Protein AF-A0A939A6G2-F1 (afdb_monomer_lite)

Radius of gyration: 24.66 Å; chains: 1; bounding box: 44×23×81 Å

Secondary structure (DSSP, 8-state):
----------------S--HHHHHHHHHHHHHHHHHHHHHHHHHHHHHHHHHHHHHHHHHHHHHHHHH--SHHHHHHHHHHHHHHHHHHHHHHHHHHHHHHHHHHHHHHHHHHHHHHHHHHHHHHHTT--

Sequence (130 aa):
MRLLTTLAAVLGLALAAPVYAGDAAEAKKDAKEAKKDAKEAKKDAKEAKKDLKEAKKDLKEAKKDAKEADTKEEKKEAVKDAKEAKKDLKEAKKDLKEAKKDAKEAKKDAKEAKKDAKDAKDAKGEKKDK

Foldseek 3Di:
DDPPPDPDDDDDDDDDDDCLVVQLVVLVVQLVVLVVQLVVLVVQLVVLVVQLVVLVVQLVVLVVQCVVDPDPVSVVVSVVSNVVSVVSNVVSVVSNVVSVVSNVVSVVSSVVSVVSNVVSVVVVVVVVVD

Structure (mmCIF, N/CA/C/O backbone):
data_AF-A0A939A6G2-F1
#
_entry.id   AF-A0A939A6G2-F1
#
loop_
_atom_site.group_PDB
_atom_site.id
_atom_site.type_symbol
_atom_site.label_atom_id
_atom_site.label_alt_id
_atom_site.label_comp_id
_atom_site.label_asym_id
_atom_site.label_entity_id
_atom_site.label_seq_id
_atom_site.pdbx_PDB_ins_code
_atom_site.Cartn_x
_atom_site.Cartn_y
_atom_site.Cartn_z
_atom_site.occupancy
_atom_site.B_iso_or_equiv
_atom_site.auth_seq_id
_atom_site.auth_comp_id
_atom_site.auth_asym_id
_atom_site.auth_atom_id
_atom_site.pdbx_PDB_model_num
ATOM 1 N N . MET A 1 1 ? 6.727 6.286 10.897 1.00 34.44 1 MET A N 1
ATOM 2 C CA . MET A 1 1 ? 7.776 6.351 9.858 1.00 34.44 1 MET A CA 1
ATOM 3 C C . MET A 1 1 ? 7.081 6.303 8.504 1.00 34.44 1 MET A C 1
ATOM 5 O O . MET A 1 1 ? 6.474 5.289 8.207 1.00 34.44 1 MET A O 1
ATOM 9 N N . ARG A 1 2 ? 7.065 7.398 7.736 1.00 32.88 2 ARG A N 1
ATOM 10 C CA . ARG A 1 2 ? 6.524 7.428 6.366 1.00 32.88 2 ARG A CA 1
ATOM 11 C C . ARG A 1 2 ? 7.660 7.821 5.435 1.00 32.88 2 ARG A C 1
ATOM 13 O O . ARG A 1 2 ? 8.002 8.996 5.351 1.00 32.88 2 ARG A O 1
ATOM 20 N N . LEU A 1 3 ? 8.276 6.829 4.803 1.00 30.12 3 LEU A N 1
ATOM 21 C CA . LEU A 1 3 ? 9.219 7.036 3.709 1.00 30.12 3 LEU A CA 1
ATOM 22 C C . LEU A 1 3 ? 8.392 7.248 2.436 1.00 30.12 3 LEU A C 1
ATOM 24 O O . LEU A 1 3 ? 8.162 6.327 1.666 1.00 30.12 3 LEU A O 1
ATOM 28 N N . LEU A 1 4 ? 7.882 8.469 2.266 1.00 34.62 4 LEU A N 1
ATOM 29 C CA . LEU A 1 4 ? 7.365 8.954 0.987 1.00 34.62 4 LEU A CA 1
ATOM 30 C C . LEU A 1 4 ? 8.570 9.195 0.073 1.00 34.62 4 LEU A C 1
ATOM 32 O O . LEU A 1 4 ? 9.094 10.304 -0.011 1.00 34.62 4 LEU A O 1
ATOM 36 N N . THR A 1 5 ? 9.063 8.137 -0.560 1.00 37.88 5 THR A N 1
ATOM 37 C CA . THR A 1 5 ? 10.076 8.246 -1.609 1.00 37.88 5 THR A CA 1
ATOM 38 C C . THR A 1 5 ? 9.394 8.687 -2.894 1.00 37.88 5 THR A C 1
ATOM 40 O O . THR A 1 5 ? 8.839 7.887 -3.640 1.00 37.88 5 THR A O 1
ATOM 43 N N . THR A 1 6 ? 9.422 9.994 -3.135 1.00 41.41 6 THR A N 1
ATOM 44 C CA . THR A 1 6 ? 9.145 10.603 -4.434 1.00 41.41 6 THR A CA 1
ATOM 45 C C . THR A 1 6 ? 10.145 10.066 -5.457 1.00 41.41 6 THR A C 1
ATOM 47 O O . THR A 1 6 ? 11.300 10.497 -5.472 1.00 41.41 6 THR A O 1
ATOM 50 N N . LEU A 1 7 ? 9.724 9.122 -6.301 1.00 40.16 7 LEU A N 1
ATOM 51 C CA . LEU A 1 7 ? 10.504 8.717 -7.465 1.00 40.16 7 LEU A CA 1
ATOM 52 C C . LEU A 1 7 ? 10.272 9.763 -8.564 1.00 40.16 7 LEU A C 1
ATOM 54 O O . LEU A 1 7 ? 9.207 9.835 -9.176 1.00 40.16 7 LEU A O 1
ATOM 58 N N . ALA A 1 8 ? 11.254 10.644 -8.737 1.00 38.75 8 ALA A N 1
ATOM 59 C CA . ALA A 1 8 ? 11.273 11.632 -9.801 1.00 38.75 8 ALA A CA 1
ATOM 60 C C . ALA A 1 8 ? 11.385 10.913 -11.154 1.00 38.75 8 ALA A C 1
ATOM 62 O O . ALA A 1 8 ? 12.414 10.315 -11.464 1.00 38.75 8 ALA A O 1
ATOM 63 N N . ALA A 1 9 ? 10.322 10.982 -11.954 1.00 42.22 9 ALA A N 1
ATOM 64 C CA . ALA A 1 9 ? 10.349 10.604 -13.359 1.00 42.22 9 ALA A CA 1
ATOM 65 C C . ALA A 1 9 ? 11.229 11.611 -14.118 1.00 42.22 9 ALA A C 1
ATOM 67 O O . ALA A 1 9 ? 10.815 12.739 -14.389 1.00 42.22 9 ALA A O 1
ATOM 68 N N . VAL A 1 10 ? 12.470 11.223 -14.412 1.00 39.53 10 VAL A N 1
ATOM 69 C CA . VAL A 1 10 ? 13.377 11.994 -15.268 1.00 39.53 10 VAL A CA 1
ATOM 70 C C . VAL A 1 10 ? 12.971 11.727 -16.714 1.00 39.53 10 VAL A C 1
ATOM 72 O O . VAL A 1 10 ? 13.241 10.658 -17.251 1.00 39.53 10 VAL A O 1
ATOM 75 N N . LEU A 1 11 ? 12.287 12.691 -17.331 1.00 43.47 11 LEU A N 1
ATOM 76 C CA . LEU A 1 11 ? 11.879 12.626 -18.731 1.00 43.47 11 LEU A CA 1
ATOM 77 C C . LEU A 1 11 ? 12.684 13.629 -19.569 1.00 43.47 11 LEU A C 1
ATOM 79 O O . LEU A 1 11 ? 12.533 14.836 -19.407 1.00 43.47 11 LEU A O 1
ATOM 83 N N . GLY A 1 12 ? 13.464 13.088 -20.509 1.00 42.38 12 GLY A N 1
ATOM 84 C CA . GLY A 1 12 ? 13.662 13.645 -21.849 1.00 42.38 12 GLY A CA 1
ATOM 85 C C . GLY A 1 12 ? 14.789 14.660 -22.041 1.00 42.38 12 GLY A C 1
ATOM 86 O O . GLY A 1 12 ? 14.589 15.856 -21.855 1.00 42.38 12 GLY A O 1
ATOM 87 N N . LEU A 1 13 ? 15.921 14.203 -22.585 1.00 34.31 13 LEU A N 1
ATOM 88 C CA . LEU A 1 13 ? 16.825 15.062 -23.352 1.00 34.31 13 LEU A CA 1
ATOM 89 C C . LEU A 1 13 ? 16.955 14.501 -24.773 1.00 34.31 13 LEU A C 1
ATOM 91 O O . LEU A 1 13 ? 17.555 13.453 -24.987 1.00 34.31 13 LEU A O 1
ATOM 95 N N . ALA A 1 14 ? 16.367 15.203 -25.740 1.00 53.47 14 ALA A N 1
ATOM 96 C CA . ALA A 1 14 ? 16.564 14.959 -27.163 1.00 53.47 14 ALA A CA 1
ATOM 97 C C . ALA A 1 14 ? 17.710 15.840 -27.680 1.00 53.47 14 ALA A C 1
ATOM 99 O O . ALA A 1 14 ? 17.694 17.030 -27.379 1.00 53.47 14 ALA A O 1
ATOM 100 N N . LEU A 1 15 ? 18.646 15.282 -28.470 1.00 37.06 15 LEU A N 1
ATOM 101 C CA . LEU A 1 15 ? 19.347 15.939 -29.596 1.00 37.06 15 LEU A CA 1
ATOM 102 C C . LEU A 1 15 ? 20.322 14.973 -30.328 1.00 37.06 15 LEU A C 1
ATOM 104 O O . LEU A 1 15 ? 21.247 14.440 -29.732 1.00 37.06 15 LEU A O 1
ATOM 108 N N . ALA A 1 16 ? 20.065 14.806 -31.636 1.00 44.00 16 ALA A N 1
ATOM 109 C CA . ALA A 1 16 ? 20.926 14.498 -32.801 1.00 44.00 16 ALA A CA 1
ATOM 110 C C . ALA A 1 16 ? 22.099 13.461 -32.750 1.00 44.00 16 ALA A C 1
ATOM 112 O O . ALA A 1 16 ? 23.085 13.655 -32.057 1.00 44.00 16 ALA A O 1
ATOM 113 N N . ALA A 1 17 ? 21.982 12.433 -33.625 1.00 42.59 17 ALA A N 1
ATOM 114 C CA . ALA A 1 17 ? 22.910 11.412 -34.201 1.00 42.59 17 ALA A CA 1
ATOM 115 C C . ALA A 1 17 ? 24.421 11.370 -33.809 1.00 42.59 17 ALA A C 1
ATOM 117 O O . ALA A 1 17 ? 25.030 12.427 -33.706 1.00 42.59 17 ALA A O 1
ATOM 118 N N . PRO A 1 18 ? 25.104 10.189 -33.729 1.00 46.16 18 PRO A N 1
ATOM 119 C CA . PRO A 1 18 ? 24.797 8.868 -34.299 1.00 46.16 18 PRO A CA 1
ATOM 120 C C . PRO A 1 18 ? 24.505 7.827 -33.197 1.00 46.16 18 PRO A C 1
ATOM 122 O O . PRO A 1 18 ? 25.394 7.139 -32.704 1.00 46.16 18 PRO A O 1
ATOM 125 N N . VAL A 1 19 ? 23.240 7.705 -32.793 1.00 46.75 19 VAL A N 1
ATOM 126 C CA . VAL A 1 19 ? 22.867 7.076 -31.506 1.00 46.75 19 VAL A CA 1
ATOM 127 C C . VAL A 1 19 ? 22.402 5.614 -31.642 1.00 46.75 19 VAL A C 1
ATOM 129 O O . VAL A 1 19 ? 22.142 4.942 -30.661 1.00 46.75 19 VAL A O 1
ATOM 132 N N . TYR A 1 20 ? 22.411 5.016 -32.835 1.00 49.88 20 TYR A N 1
ATOM 133 C CA . TYR A 1 20 ? 21.669 3.768 -33.100 1.00 49.88 20 TYR A CA 1
ATOM 134 C C . TYR A 1 20 ? 22.136 2.488 -32.369 1.00 49.88 20 TYR A C 1
ATOM 136 O O . TYR A 1 20 ? 21.354 1.550 -32.213 1.00 49.88 20 TYR A O 1
ATOM 144 N N . ALA A 1 21 ? 23.393 2.403 -31.915 1.00 49.22 21 ALA A N 1
ATOM 145 C CA . ALA A 1 21 ? 23.828 1.312 -31.027 1.00 49.22 21 ALA A CA 1
ATOM 146 C C . ALA A 1 21 ? 23.579 1.634 -29.542 1.00 49.22 21 ALA A C 1
ATOM 148 O O . ALA A 1 21 ? 23.351 0.713 -28.754 1.00 49.22 21 ALA A O 1
ATOM 149 N N . GLY A 1 22 ? 23.599 2.927 -29.197 1.00 56.97 22 GLY A N 1
ATOM 150 C CA . GLY A 1 22 ? 23.201 3.453 -27.895 1.00 56.97 22 GLY A CA 1
ATOM 151 C C . GLY A 1 22 ? 21.716 3.214 -27.647 1.00 56.97 22 GLY A C 1
ATOM 152 O O . GLY A 1 22 ? 21.393 2.557 -26.671 1.00 56.97 22 GLY A O 1
ATOM 153 N N . ASP A 1 23 ? 20.853 3.565 -28.603 1.00 66.88 23 ASP A N 1
ATOM 154 C CA . ASP A 1 23 ? 19.390 3.421 -28.546 1.00 66.88 23 ASP A CA 1
ATOM 155 C C . ASP A 1 23 ? 18.937 1.998 -28.191 1.00 66.88 23 ASP A C 1
ATOM 157 O O . ASP A 1 23 ? 18.125 1.784 -27.296 1.00 66.88 23 ASP A O 1
ATOM 161 N N . ALA A 1 24 ? 19.496 0.973 -28.843 1.00 68.81 24 ALA A N 1
ATOM 162 C CA . ALA A 1 24 ? 19.112 -0.410 -28.557 1.00 68.81 24 ALA A CA 1
ATOM 163 C C . ALA A 1 24 ? 19.643 -0.917 -27.200 1.00 68.81 24 ALA A C 1
ATOM 165 O O . ALA A 1 24 ? 19.070 -1.842 -26.612 1.00 68.81 24 ALA A O 1
ATOM 166 N N . ALA A 1 25 ? 20.767 -0.379 -26.720 1.00 76.19 25 ALA A N 1
ATOM 167 C CA . ALA A 1 25 ? 21.321 -0.704 -25.407 1.00 76.19 25 ALA A CA 1
ATOM 168 C C . ALA A 1 25 ? 20.580 0.043 -24.286 1.00 76.19 25 ALA A C 1
ATOM 170 O O . ALA A 1 25 ? 20.315 -0.542 -23.234 1.00 76.19 25 ALA A O 1
ATOM 171 N N . GLU A 1 26 ? 20.195 1.287 -24.546 1.00 78.19 26 GLU A N 1
ATOM 172 C CA . GLU A 1 26 ? 19.419 2.171 -23.683 1.00 78.19 26 GLU A CA 1
ATOM 173 C C . GLU A 1 26 ? 17.993 1.642 -23.524 1.00 78.19 26 GLU A C 1
ATOM 175 O O . GLU A 1 26 ? 17.611 1.290 -22.414 1.00 78.19 26 GLU A O 1
ATOM 180 N N . ALA A 1 27 ? 17.295 1.315 -24.615 1.00 76.12 27 ALA A N 1
ATOM 181 C CA . ALA A 1 27 ? 15.976 0.678 -24.559 1.00 76.12 27 ALA A CA 1
ATOM 182 C C . ALA A 1 27 ? 15.985 -0.666 -23.795 1.00 76.12 27 ALA A C 1
ATOM 184 O O . ALA A 1 27 ? 15.029 -1.039 -23.108 1.00 76.12 27 ALA A O 1
ATOM 185 N N . LYS A 1 28 ? 17.087 -1.431 -23.861 1.00 78.56 28 LYS A N 1
ATOM 186 C CA . LYS A 1 28 ? 17.257 -2.646 -23.038 1.00 78.56 28 LYS A CA 1
ATOM 187 C C . LYS A 1 28 ? 17.453 -2.328 -21.557 1.00 78.56 28 LYS A C 1
ATOM 189 O O . LYS A 1 28 ? 17.004 -3.116 -20.716 1.00 78.56 28 LYS A O 1
ATOM 194 N N . LYS A 1 29 ? 18.155 -1.241 -21.239 1.00 83.44 29 LYS A N 1
ATOM 195 C CA . LYS A 1 29 ? 18.356 -0.758 -19.873 1.00 83.44 29 LYS A CA 1
ATOM 196 C C . LYS A 1 29 ? 17.031 -0.260 -19.295 1.00 83.44 29 LYS A C 1
ATOM 198 O O . LYS A 1 29 ? 16.645 -0.751 -18.237 1.00 83.44 29 LYS A O 1
ATOM 203 N N . ASP A 1 30 ? 16.277 0.530 -20.046 1.00 78.94 30 ASP A N 1
ATOM 204 C CA . ASP A 1 30 ? 14.960 1.042 -19.654 1.00 78.94 30 ASP A CA 1
ATOM 205 C C . ASP A 1 30 ? 13.969 -0.104 -19.435 1.00 78.94 30 ASP A C 1
ATOM 207 O O . ASP A 1 30 ? 13.304 -0.195 -18.404 1.00 78.94 30 ASP A O 1
ATOM 211 N N . ALA A 1 31 ? 13.960 -1.104 -20.324 1.00 78.19 31 ALA A N 1
ATOM 212 C CA . ALA A 1 31 ? 13.152 -2.307 -20.131 1.00 78.19 31 ALA A CA 1
ATOM 213 C C . ALA A 1 31 ? 13.550 -3.114 -18.875 1.00 78.19 31 ALA A C 1
ATOM 215 O O . ALA A 1 31 ? 12.742 -3.892 -18.351 1.00 78.19 31 ALA A O 1
ATOM 216 N N . LYS A 1 32 ? 14.800 -3.000 -18.408 1.00 83.94 32 LYS A N 1
ATOM 217 C CA . LYS A 1 32 ? 15.274 -3.631 -17.168 1.00 83.94 32 LYS A CA 1
ATOM 218 C C . LYS A 1 32 ? 14.871 -2.810 -15.944 1.00 83.94 32 LYS A C 1
ATOM 220 O O . LYS A 1 32 ? 14.505 -3.427 -14.944 1.00 83.94 32 LYS A O 1
ATOM 225 N N . GLU A 1 33 ? 14.918 -1.486 -16.026 1.00 84.38 33 GLU A N 1
ATOM 226 C CA . GLU A 1 33 ? 14.460 -0.565 -14.979 1.00 84.38 33 GLU A CA 1
ATOM 227 C C . GLU A 1 33 ? 12.947 -0.680 -14.781 1.00 84.38 33 GLU A C 1
ATOM 229 O O . GLU A 1 33 ? 12.528 -1.116 -13.714 1.00 84.38 33 GLU A O 1
ATOM 234 N N . ALA A 1 34 ? 12.144 -0.584 -15.843 1.00 78.50 34 ALA A N 1
ATOM 235 C CA . ALA A 1 34 ? 10.693 -0.781 -15.768 1.00 78.50 34 ALA A CA 1
ATOM 236 C C . ALA A 1 34 ? 10.291 -2.160 -15.190 1.00 78.50 34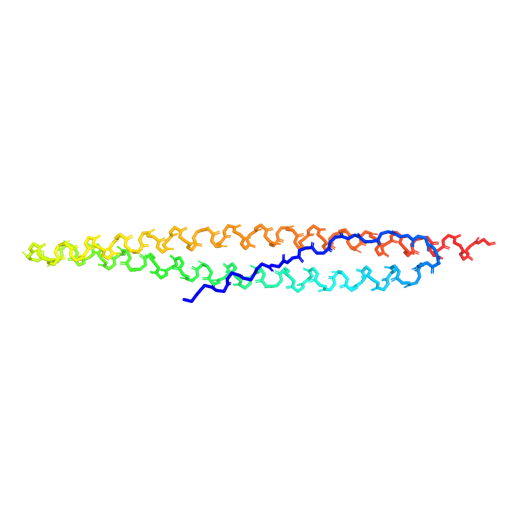 ALA A C 1
ATOM 238 O O . ALA A 1 34 ? 9.264 -2.327 -14.527 1.00 78.50 34 ALA A O 1
ATOM 239 N N . LYS A 1 35 ? 11.114 -3.201 -15.400 1.00 81.25 35 LYS A N 1
ATOM 240 C CA . LYS A 1 35 ? 10.922 -4.517 -14.758 1.00 81.25 35 LYS A CA 1
ATOM 241 C C . LYS A 1 35 ? 11.229 -4.513 -13.261 1.00 81.25 35 LYS A C 1
ATOM 243 O O . LYS A 1 35 ? 10.646 -5.334 -12.548 1.00 81.25 35 LYS A O 1
ATOM 248 N N . LYS A 1 36 ? 12.187 -3.708 -12.799 1.00 86.50 36 LYS A N 1
ATOM 249 C CA . LYS A 1 36 ? 12.467 -3.529 -11.369 1.00 86.50 36 LYS A CA 1
ATOM 250 C C . LYS A 1 36 ? 11.326 -2.760 -10.719 1.00 86.50 36 LYS A C 1
ATOM 252 O O . LYS A 1 36 ? 10.765 -3.286 -9.763 1.00 86.50 36 LYS A O 1
ATOM 257 N N . ASP A 1 37 ? 10.885 -1.665 -11.323 1.00 81.44 37 ASP A N 1
ATOM 258 C CA . ASP A 1 37 ? 9.792 -0.838 -10.802 1.00 81.44 37 ASP A CA 1
ATOM 259 C C . ASP A 1 37 ? 8.501 -1.656 -10.685 1.00 81.44 37 ASP A C 1
ATOM 261 O O . ASP A 1 37 ? 7.849 -1.693 -9.645 1.00 81.44 37 ASP A O 1
ATOM 265 N N . ALA A 1 38 ? 8.190 -2.474 -11.698 1.00 79.62 38 ALA A N 1
ATOM 266 C CA . ALA A 1 38 ? 7.055 -3.394 -11.633 1.00 79.62 38 ALA A CA 1
ATOM 267 C C . ALA A 1 38 ? 7.174 -4.446 -10.507 1.00 79.62 38 ALA A C 1
ATOM 269 O O . ALA A 1 38 ? 6.158 -4.942 -10.006 1.00 79.62 38 ALA A O 1
ATOM 270 N N . LYS A 1 39 ? 8.395 -4.846 -10.120 1.00 85.81 39 LYS A N 1
ATOM 271 C CA . LYS A 1 39 ? 8.614 -5.748 -8.976 1.00 85.81 39 LYS A CA 1
ATOM 272 C C . LYS A 1 39 ? 8.447 -5.015 -7.650 1.00 85.81 39 LYS A C 1
ATOM 274 O O . LYS A 1 39 ? 7.896 -5.626 -6.736 1.00 85.81 39 LYS A O 1
ATOM 279 N N . GLU A 1 40 ? 8.914 -3.777 -7.551 1.00 86.75 40 GLU A N 1
ATOM 280 C CA . GLU A 1 40 ? 8.772 -2.926 -6.365 1.00 86.75 40 GLU A CA 1
ATOM 281 C C . GLU A 1 40 ? 7.302 -2.606 -6.113 1.00 86.75 40 GLU A C 1
ATOM 283 O O . GLU A 1 40 ? 6.766 -3.066 -5.111 1.00 86.75 40 GLU A O 1
ATOM 288 N N . ALA A 1 41 ? 6.582 -2.095 -7.113 1.00 79.44 41 ALA A N 1
ATOM 289 C CA . ALA A 1 41 ? 5.140 -1.857 -7.018 1.00 79.44 41 ALA A CA 1
ATOM 290 C C . ALA A 1 41 ? 4.344 -3.122 -6.621 1.00 79.44 41 ALA A C 1
ATOM 292 O O . ALA A 1 41 ? 3.320 -3.074 -5.934 1.00 79.44 41 ALA A O 1
ATOM 293 N N . LYS A 1 42 ? 4.813 -4.316 -7.021 1.00 82.88 42 LYS A N 1
ATOM 294 C CA . LYS A 1 42 ? 4.209 -5.591 -6.598 1.00 82.88 42 LYS A CA 1
ATOM 295 C C . LYS A 1 42 ? 4.505 -5.938 -5.135 1.00 82.88 42 LYS A C 1
ATOM 297 O O . LYS A 1 42 ? 3.677 -6.617 -4.519 1.00 82.88 42 LYS A O 1
ATOM 302 N N . LYS A 1 43 ? 5.671 -5.567 -4.601 1.00 89.62 43 LYS A N 1
ATOM 303 C CA . LYS A 1 43 ? 5.990 -5.704 -3.173 1.00 89.62 43 LYS A CA 1
ATOM 304 C C . LYS A 1 43 ? 5.143 -4.732 -2.358 1.00 89.62 43 LYS A C 1
ATOM 306 O O . LYS A 1 43 ? 4.445 -5.204 -1.467 1.00 89.62 43 LYS A O 1
ATOM 311 N N . ASP A 1 44 ? 5.062 -3.474 -2.766 1.00 81.81 44 ASP A N 1
ATOM 312 C CA . ASP A 1 44 ? 4.276 -2.447 -2.072 1.00 81.81 44 ASP A CA 1
ATOM 313 C C . ASP A 1 44 ? 2.795 -2.837 -2.029 1.00 81.81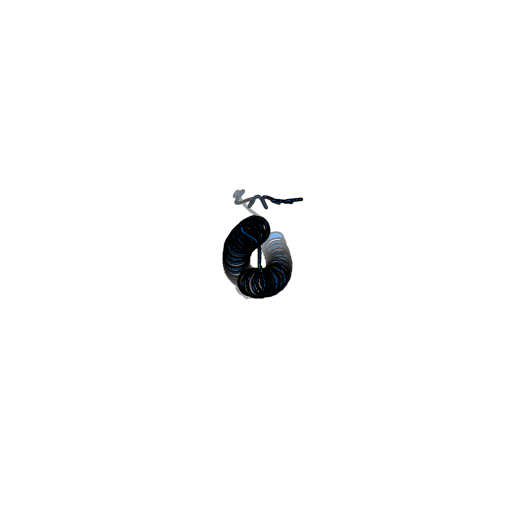 44 ASP A C 1
ATOM 315 O O . ASP A 1 44 ? 2.152 -2.855 -0.982 1.00 81.81 44 ASP A O 1
ATOM 319 N N . ALA A 1 45 ? 2.257 -3.335 -3.148 1.00 82.56 45 ALA A N 1
ATOM 320 C CA . ALA A 1 45 ? 0.894 -3.858 -3.192 1.00 82.56 45 ALA A CA 1
ATOM 321 C C . ALA A 1 45 ? 0.670 -5.095 -2.296 1.00 82.56 45 ALA A C 1
ATOM 323 O O . ALA A 1 45 ? -0.479 -5.412 -1.971 1.00 82.56 45 ALA A O 1
ATOM 324 N N . LYS A 1 46 ? 1.715 -5.860 -1.950 1.00 88.62 46 LYS A N 1
ATOM 325 C CA . LYS A 1 46 ? 1.617 -6.958 -0.972 1.00 88.62 46 LYS A CA 1
ATOM 326 C C . LYS A 1 46 ? 1.653 -6.429 0.456 1.00 88.62 46 LYS A C 1
ATOM 328 O O . LYS A 1 46 ? 0.907 -6.962 1.272 1.00 88.62 46 LYS A O 1
ATOM 333 N N . GLU A 1 47 ? 2.487 -5.438 0.741 1.00 88.56 47 GLU A N 1
ATOM 334 C CA . GLU A 1 47 ? 2.580 -4.798 2.057 1.00 88.56 47 GLU A CA 1
ATOM 335 C C . GLU A 1 47 ? 1.274 -4.083 2.395 1.00 88.56 47 GLU A C 1
ATOM 337 O O . GLU A 1 47 ? 0.597 -4.507 3.326 1.00 88.56 47 GLU A O 1
ATOM 342 N N . ALA A 1 48 ? 0.765 -3.225 1.508 1.00 82.50 48 ALA A N 1
ATOM 343 C CA . ALA A 1 48 ? -0.531 -2.564 1.694 1.00 82.50 48 ALA A CA 1
ATOM 344 C C . ALA A 1 48 ? -1.705 -3.552 1.896 1.00 82.50 48 ALA A C 1
ATOM 346 O O . ALA A 1 48 ? -2.705 -3.258 2.553 1.00 82.50 48 ALA A O 1
ATOM 347 N N . LYS A 1 49 ? -1.618 -4.770 1.334 1.00 86.56 49 LYS A N 1
ATOM 348 C CA . LYS A 1 49 ? -2.607 -5.837 1.587 1.00 86.56 49 LYS A CA 1
ATOM 349 C C . LYS A 1 49 ? -2.476 -6.463 2.974 1.00 86.56 49 LYS A C 1
ATOM 351 O O . LYS A 1 49 ? -3.500 -6.900 3.505 1.00 86.56 49 LYS A O 1
ATOM 356 N N . LYS A 1 50 ? -1.260 -6.581 3.511 1.00 91.12 50 LYS A N 1
ATOM 357 C CA . LYS A 1 50 ? -1.029 -7.036 4.887 1.00 91.12 50 LYS A CA 1
ATOM 358 C C . LYS A 1 50 ? -1.573 -5.999 5.862 1.00 91.12 50 LYS A C 1
ATOM 360 O O . LYS A 1 50 ? -2.419 -6.370 6.667 1.00 91.12 50 LYS A O 1
ATOM 365 N N . ASP A 1 51 ? -1.249 -4.727 5.663 1.00 84.81 51 ASP A N 1
ATOM 366 C CA . ASP A 1 51 ? -1.710 -3.625 6.518 1.00 84.81 51 ASP A CA 1
ATOM 367 C C . ASP A 1 51 ? -3.240 -3.539 6.526 1.00 84.81 51 ASP A C 1
ATOM 369 O O . ASP A 1 51 ? -3.885 -3.465 7.567 1.00 84.8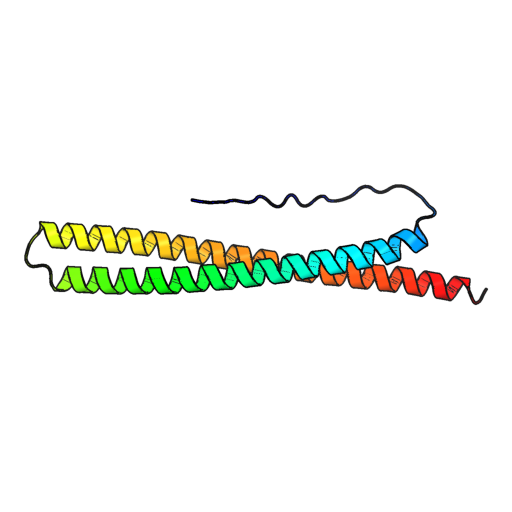1 51 ASP A O 1
ATOM 373 N N . LEU A 1 52 ? -3.873 -3.698 5.357 1.00 86.50 52 LEU A N 1
ATOM 374 C CA . LEU A 1 52 ? -5.332 -3.760 5.256 1.00 86.50 52 LEU A CA 1
ATOM 375 C C . LEU A 1 52 ? -5.929 -4.957 6.015 1.00 86.50 52 LEU A C 1
ATOM 377 O O . LEU A 1 52 ? -7.069 -4.886 6.481 1.00 86.50 52 LEU A O 1
ATOM 381 N N . LYS A 1 53 ? -5.211 -6.083 6.099 1.00 91.56 53 LYS A N 1
ATOM 382 C CA . LYS A 1 53 ? -5.645 -7.258 6.865 1.00 91.56 53 LYS A CA 1
ATOM 383 C C . LYS A 1 53 ? -5.491 -7.019 8.367 1.00 91.56 53 LYS A C 1
ATOM 385 O O . LYS A 1 53 ? -6.376 -7.451 9.100 1.00 91.56 53 LYS A O 1
ATOM 390 N N . GLU A 1 54 ? -4.422 -6.359 8.794 1.00 92.00 54 GLU A N 1
ATOM 391 C CA . GLU A 1 54 ? -4.167 -5.991 10.193 1.00 92.00 54 GLU A CA 1
ATOM 392 C C . GLU A 1 54 ? -5.194 -4.969 10.679 1.00 92.00 54 GLU A C 1
ATOM 394 O O . GLU A 1 54 ? -6.007 -5.320 11.524 1.00 92.00 54 GLU A O 1
ATOM 399 N N . ALA A 1 55 ? -5.364 -3.840 9.987 1.00 87.12 55 ALA A N 1
ATOM 400 C CA . ALA A 1 55 ? -6.373 -2.834 10.341 1.00 87.12 55 ALA A CA 1
ATOM 401 C C . ALA A 1 55 ? -7.814 -3.394 10.393 1.00 87.12 55 ALA A C 1
ATOM 403 O O . ALA A 1 55 ? -8.684 -2.915 11.123 1.00 87.12 55 ALA A O 1
ATOM 404 N N . LYS A 1 56 ? -8.115 -4.439 9.606 1.00 92.19 56 LYS A N 1
ATOM 405 C CA . LYS A 1 56 ? -9.401 -5.157 9.690 1.00 92.19 56 LYS A CA 1
ATOM 406 C C . LYS A 1 56 ? -9.531 -6.019 10.943 1.00 92.19 56 LYS A C 1
ATOM 408 O O . LYS A 1 56 ? -10.657 -6.184 11.416 1.00 92.19 56 LYS A O 1
ATOM 413 N N . LYS A 1 57 ? -8.439 -6.631 11.407 1.00 95.56 57 LYS A N 1
ATOM 414 C CA . LYS A 1 57 ? -8.414 -7.377 12.668 1.00 95.56 57 LYS A CA 1
ATOM 415 C C . LYS A 1 57 ? -8.593 -6.415 13.833 1.00 95.56 57 LYS A C 1
ATOM 417 O O . LYS A 1 57 ? -9.519 -6.639 14.601 1.00 95.56 57 LYS A O 1
ATOM 422 N N . ASP A 1 58 ? -7.854 -5.314 13.853 1.00 90.00 58 ASP A N 1
ATOM 423 C CA . ASP A 1 58 ? -7.921 -4.314 14.926 1.00 90.00 58 ASP A CA 1
ATOM 424 C C . ASP A 1 58 ? -9.330 -3.718 15.019 1.00 90.00 58 ASP A C 1
ATOM 426 O O . ASP A 1 58 ? -9.934 -3.645 16.083 1.00 90.00 58 ASP A O 1
ATOM 430 N N . LEU A 1 59 ? -9.960 -3.423 13.874 1.00 93.56 59 LEU A N 1
ATOM 431 C CA . LEU A 1 59 ? -11.356 -2.980 13.854 1.00 93.56 59 LEU A CA 1
ATOM 432 C C . LEU A 1 59 ? -12.338 -4.047 14.372 1.00 93.56 59 LEU A C 1
ATOM 434 O O . LEU A 1 59 ? -13.422 -3.708 14.852 1.00 93.56 59 LEU A O 1
ATOM 438 N N . LYS A 1 60 ? -12.034 -5.337 14.198 1.00 95.31 60 LYS A N 1
ATOM 439 C CA . LYS A 1 60 ? -12.865 -6.429 14.721 1.00 95.31 60 LYS A CA 1
ATOM 440 C C . LYS A 1 60 ? -12.684 -6.563 16.233 1.00 95.31 60 LYS A C 1
ATOM 442 O O . LYS A 1 60 ? -13.682 -6.794 16.909 1.00 95.31 60 LYS A O 1
ATOM 447 N N . GLU A 1 61 ? -11.459 -6.409 16.718 1.00 94.31 61 GLU A N 1
ATOM 448 C CA . GLU A 1 61 ? -11.095 -6.433 18.135 1.00 94.31 61 GLU A CA 1
ATOM 449 C C . GLU A 1 61 ? -11.719 -5.255 18.879 1.00 94.31 61 GLU A C 1
ATOM 451 O O . GLU A 1 61 ? -12.584 -5.485 19.711 1.00 94.31 61 GLU A O 1
ATOM 456 N N . ALA A 1 62 ? -11.524 -4.021 18.410 1.00 91.88 62 ALA A N 1
ATOM 457 C CA . ALA A 1 62 ? -12.159 -2.838 18.994 1.00 91.88 62 ALA A CA 1
ATOM 458 C C . ALA A 1 62 ? -13.701 -2.932 19.036 1.00 91.88 62 ALA A C 1
ATOM 460 O O . ALA A 1 62 ? -14.366 -2.412 19.929 1.00 91.88 62 ALA A O 1
ATOM 461 N N . LYS A 1 63 ? -14.322 -3.615 18.063 1.00 92.00 63 LYS A N 1
ATOM 462 C CA . LYS A 1 63 ? -15.772 -3.892 18.092 1.00 92.00 63 LYS A CA 1
ATOM 463 C C . LYS A 1 63 ? -16.167 -4.946 19.119 1.00 92.00 63 LYS A C 1
ATOM 465 O O . LYS A 1 63 ? -17.314 -4.931 19.561 1.00 92.00 63 LYS A O 1
ATOM 470 N N . LYS A 1 64 ? -15.290 -5.908 19.391 1.00 95.12 64 LYS A N 1
ATOM 471 C CA . LYS A 1 64 ? -15.477 -6.917 20.428 1.00 95.12 64 LYS A CA 1
ATOM 472 C C . LYS A 1 64 ? -15.334 -6.255 21.799 1.00 95.12 64 LYS A C 1
ATOM 474 O O . LYS A 1 64 ? -16.264 -6.363 22.586 1.00 95.12 64 LYS A O 1
ATOM 479 N N . ASP A 1 65 ? -14.294 -5.456 21.999 1.00 91.12 65 ASP A N 1
ATOM 480 C CA . ASP A 1 65 ? -14.054 -4.728 23.249 1.00 91.12 65 ASP A CA 1
ATOM 481 C C . ASP A 1 65 ? -15.202 -3.762 23.545 1.00 91.12 65 ASP A C 1
ATOM 483 O O . ASP A 1 65 ? -15.741 -3.744 24.643 1.00 91.12 65 ASP A O 1
ATOM 487 N N . ALA A 1 66 ? -15.712 -3.053 22.531 1.00 92.56 66 ALA A N 1
ATOM 488 C CA . ALA A 1 66 ? -16.893 -2.202 22.692 1.00 92.56 66 ALA A CA 1
ATOM 489 C C . ALA A 1 66 ? -18.160 -2.963 23.135 1.00 92.56 66 ALA A C 1
ATOM 491 O O . ALA A 1 66 ? -19.063 -2.349 23.707 1.00 92.56 66 ALA A O 1
ATOM 492 N N . LYS A 1 67 ? -18.271 -4.263 22.821 1.00 93.25 67 LYS A N 1
ATOM 493 C CA . LYS A 1 67 ? -19.388 -5.117 23.259 1.00 93.25 67 LYS A CA 1
ATOM 494 C C . LYS A 1 67 ? -19.177 -5.676 24.662 1.00 93.25 67 LYS A C 1
ATOM 496 O O . LYS A 1 67 ? -20.170 -5.875 25.351 1.00 93.25 67 LYS A O 1
ATOM 501 N N . GLU A 1 68 ? -17.933 -5.966 25.028 1.00 94.75 68 GLU A N 1
ATOM 502 C CA . GLU A 1 68 ? -17.548 -6.529 26.330 1.00 94.75 68 GLU A CA 1
ATOM 503 C C . GLU A 1 68 ? -17.326 -5.443 27.395 1.00 94.75 68 GLU A C 1
ATOM 505 O O . GLU A 1 68 ? -17.283 -5.755 28.574 1.00 94.75 68 GLU A O 1
ATOM 510 N N . ALA A 1 69 ? -17.236 -4.172 26.999 1.00 93.75 69 ALA A N 1
ATOM 511 C CA . ALA A 1 69 ? -17.047 -3.047 27.904 1.00 93.75 69 ALA A CA 1
ATOM 512 C C . ALA A 1 69 ? -18.245 -2.820 28.843 1.00 93.75 69 ALA A C 1
ATOM 514 O O . ALA A 1 69 ? -19.372 -2.547 28.399 1.00 93.75 69 ALA A O 1
ATOM 515 N N . ASP A 1 70 ? -17.965 -2.797 30.143 1.00 94.62 70 ASP A N 1
ATOM 516 C CA . ASP A 1 70 ? -18.951 -2.589 31.205 1.00 94.62 70 ASP A CA 1
ATOM 517 C C . ASP A 1 70 ? -19.007 -1.123 31.651 1.00 94.62 70 ASP A C 1
ATOM 519 O O . ASP A 1 70 ? -20.057 -0.619 32.066 1.00 94.62 70 ASP A O 1
ATOM 523 N N . THR A 1 71 ? -17.908 -0.387 31.479 1.00 96.62 71 THR A N 1
ATOM 524 C CA . THR A 1 71 ? -17.805 1.021 31.874 1.00 96.62 71 THR A CA 1
ATOM 525 C C . THR A 1 71 ? -17.958 1.987 30.698 1.00 96.62 71 THR A C 1
ATOM 527 O O . THR A 1 71 ? -17.865 1.645 29.513 1.00 96.62 71 THR A O 1
ATOM 530 N N . LYS A 1 72 ? -18.218 3.261 31.012 1.00 94.12 72 LYS A N 1
ATOM 531 C CA . LYS A 1 72 ? -18.293 4.324 30.000 1.00 94.12 72 LYS A CA 1
ATOM 532 C C . LYS A 1 72 ? -16.910 4.643 29.426 1.00 94.12 72 LYS A C 1
ATOM 534 O O . LYS A 1 72 ? -16.804 5.034 28.263 1.00 94.12 72 LYS A O 1
ATOM 539 N N . GLU A 1 73 ? -15.877 4.515 30.243 1.00 95.62 73 GLU A N 1
ATOM 540 C CA . GLU A 1 73 ? -14.479 4.759 29.914 1.00 95.62 73 GLU A CA 1
ATOM 541 C C . GLU A 1 73 ? -13.979 3.730 28.895 1.00 95.62 73 GLU A C 1
ATOM 543 O O . GLU A 1 73 ? -13.543 4.136 27.817 1.00 95.62 73 GLU A O 1
ATOM 548 N N . GLU A 1 74 ? -14.181 2.434 29.145 1.00 92.94 74 GLU A N 1
ATOM 549 C CA . GLU A 1 74 ? -13.831 1.352 28.208 1.00 92.94 74 GLU A CA 1
ATOM 550 C C . GLU A 1 74 ? -14.569 1.498 26.869 1.00 92.94 74 GLU A C 1
ATOM 552 O O . GLU A 1 74 ? -13.976 1.396 25.796 1.00 92.94 74 GLU A O 1
ATOM 557 N N . LYS A 1 75 ? -15.864 1.853 26.894 1.00 92.31 75 LYS A N 1
ATOM 558 C CA . LYS A 1 75 ? -16.623 2.130 25.659 1.00 92.31 75 LYS A CA 1
ATOM 559 C C . LYS A 1 75 ? -16.025 3.285 24.860 1.00 92.31 75 LYS A C 1
ATOM 561 O O . LYS A 1 75 ? -16.039 3.255 23.629 1.00 92.31 75 LYS A O 1
ATOM 566 N N . LYS A 1 76 ? -15.530 4.333 25.528 1.00 95.06 76 LYS A N 1
ATOM 567 C CA . LYS A 1 76 ? -14.869 5.457 24.845 1.00 95.06 76 LYS A CA 1
ATOM 568 C C . LYS A 1 76 ? -13.540 5.031 24.235 1.00 95.06 76 LYS A C 1
ATOM 570 O O . LYS A 1 76 ? -13.232 5.509 23.144 1.00 95.06 76 LYS A O 1
ATOM 575 N N . GLU A 1 77 ? -12.775 4.195 24.925 1.00 94.62 77 GLU A N 1
ATOM 576 C CA . GLU A 1 77 ? -11.502 3.657 24.444 1.00 94.62 77 GLU A CA 1
ATOM 577 C C . GLU A 1 77 ? -11.714 2.788 23.203 1.00 94.62 77 GLU A C 1
ATOM 579 O O . GLU A 1 77 ? -11.255 3.162 22.128 1.00 94.62 77 GLU A O 1
ATOM 584 N N . ALA A 1 78 ? -12.605 1.799 23.271 1.00 92.31 78 ALA A N 1
ATOM 585 C CA . ALA A 1 78 ? -12.942 0.955 22.126 1.00 92.31 78 ALA A CA 1
ATOM 586 C C . ALA A 1 78 ? -13.462 1.757 20.909 1.00 92.31 78 ALA A C 1
ATOM 588 O O . ALA A 1 78 ? -13.220 1.421 19.746 1.00 92.31 78 ALA A O 1
ATOM 589 N N . VAL A 1 79 ? -14.167 2.874 21.141 1.00 93.94 79 VAL A N 1
ATOM 590 C CA . VAL A 1 79 ? -14.575 3.799 20.068 1.00 93.94 79 VAL A CA 1
ATOM 591 C C . VAL A 1 79 ? -13.388 4.558 19.466 1.00 93.94 79 VAL A C 1
ATOM 593 O O . VAL A 1 79 ? -13.412 4.840 18.262 1.00 93.94 79 VAL A O 1
ATOM 596 N N . LYS A 1 80 ? -12.379 4.933 20.262 1.00 95.62 80 LYS A N 1
ATOM 597 C CA . LYS A 1 80 ? -11.141 5.543 19.754 1.00 95.62 80 LYS A CA 1
ATOM 598 C C . LYS A 1 80 ? -10.360 4.532 18.920 1.00 95.62 80 LYS A C 1
ATOM 600 O O . LYS A 1 80 ? -10.063 4.854 17.771 1.00 95.62 80 LYS A O 1
ATOM 605 N N . ASP A 1 81 ? -10.184 3.312 19.408 1.00 91.81 81 ASP A N 1
ATOM 606 C CA . ASP A 1 81 ? -9.453 2.254 18.698 1.00 91.81 81 ASP A CA 1
ATOM 607 C C . ASP A 1 81 ? -10.137 1.917 17.372 1.00 91.81 81 ASP A C 1
ATOM 609 O O . ASP A 1 81 ? -9.525 1.902 16.304 1.00 91.81 81 ASP A O 1
ATOM 613 N N . ALA A 1 82 ? -11.469 1.802 17.381 1.00 92.31 82 ALA A N 1
ATOM 614 C CA . ALA A 1 82 ? -12.238 1.608 16.158 1.00 92.31 82 ALA A CA 1
ATOM 615 C C . ALA A 1 82 ? -12.119 2.788 15.172 1.00 92.31 82 ALA A C 1
ATOM 617 O O . ALA A 1 82 ? -12.312 2.602 13.964 1.00 92.31 82 ALA A O 1
ATOM 618 N N . LYS A 1 83 ? -11.863 4.017 15.644 1.00 94.31 83 LYS A N 1
ATOM 619 C CA . LYS A 1 83 ? -11.594 5.175 14.774 1.00 94.31 83 LYS A CA 1
ATOM 620 C C . LYS A 1 83 ? -10.180 5.127 14.205 1.00 94.31 83 LYS A C 1
ATOM 622 O O . LYS A 1 83 ? -10.033 5.473 13.033 1.00 94.31 83 LYS A O 1
ATOM 627 N N . GLU A 1 84 ? -9.185 4.716 14.982 1.00 94.06 84 GLU A N 1
ATOM 628 C CA . GLU A 1 84 ? -7.805 4.544 14.511 1.00 94.06 84 GLU A CA 1
ATOM 629 C C . GLU A 1 84 ? -7.716 3.434 13.468 1.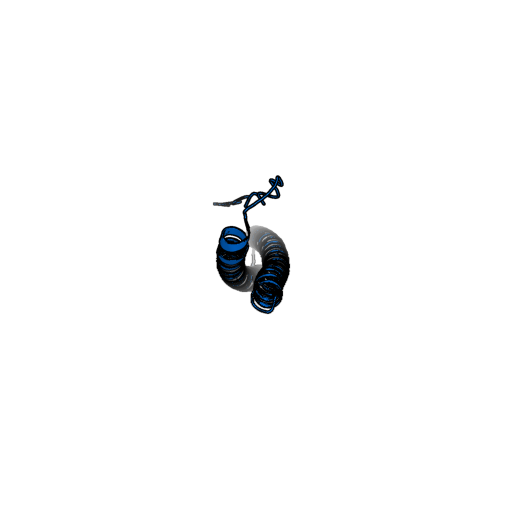00 94.06 84 GLU A C 1
ATOM 631 O O . GLU A 1 84 ? -7.389 3.728 12.320 1.00 94.06 84 GLU A O 1
ATOM 636 N N . ALA A 1 85 ? -8.239 2.241 13.757 1.00 88.81 85 ALA A N 1
ATOM 637 C CA . ALA A 1 85 ? -8.274 1.137 12.796 1.00 88.81 85 ALA A CA 1
ATOM 638 C C . ALA A 1 85 ? -8.997 1.506 11.479 1.00 88.81 85 ALA A C 1
ATOM 640 O O . ALA A 1 85 ? -8.655 1.044 10.387 1.00 88.81 85 ALA A O 1
ATOM 641 N N . LYS A 1 86 ? -10.012 2.384 11.534 1.00 91.38 86 LYS A N 1
ATOM 642 C CA . LYS A 1 86 ? -10.668 2.927 10.326 1.00 91.38 86 LYS A CA 1
ATOM 643 C C . LYS A 1 86 ? -9.776 3.885 9.536 1.00 91.38 86 LYS A C 1
ATOM 645 O O . LYS A 1 86 ? -9.901 3.918 8.308 1.00 91.38 86 LYS A O 1
ATOM 650 N N . LYS A 1 87 ? -8.947 4.693 10.205 1.00 93.44 87 LYS A N 1
ATOM 651 C CA . LYS A 1 87 ? -7.959 5.557 9.543 1.00 93.44 87 LYS A CA 1
ATOM 652 C C . LYS A 1 87 ? -6.901 4.696 8.862 1.00 93.44 87 LYS A C 1
ATOM 654 O O . LYS A 1 87 ? -6.708 4.876 7.663 1.00 93.44 87 LYS A O 1
ATOM 659 N N . ASP A 1 88 ? -6.361 3.700 9.552 1.00 86.56 88 ASP A N 1
ATOM 660 C CA . ASP A 1 88 ? -5.334 2.804 9.007 1.00 86.56 88 ASP A CA 1
ATOM 661 C C . ASP A 1 88 ? -5.860 2.039 7.791 1.00 86.56 88 ASP A C 1
ATOM 663 O O . ASP A 1 88 ? -5.236 1.994 6.733 1.00 86.56 88 ASP A O 1
ATOM 667 N N . LEU A 1 89 ? -7.105 1.558 7.857 1.00 88.19 89 LEU A N 1
ATOM 668 C CA . LEU A 1 89 ? -7.767 0.921 6.719 1.00 88.19 89 LEU A CA 1
ATOM 669 C C . LEU A 1 89 ? -7.938 1.874 5.524 1.00 88.19 89 LEU A C 1
ATOM 671 O O . LEU A 1 89 ? -7.931 1.430 4.371 1.00 88.19 89 LEU A O 1
ATOM 675 N N . LYS A 1 90 ? -8.136 3.175 5.765 1.00 90.56 90 LYS A N 1
ATOM 676 C CA . LYS A 1 90 ? -8.219 4.189 4.704 1.00 90.56 90 LYS A CA 1
ATOM 677 C C . LYS A 1 90 ? -6.847 4.453 4.087 1.00 90.56 90 LYS A C 1
ATOM 679 O O . LYS A 1 90 ? -6.788 4.609 2.870 1.00 90.56 90 LYS A O 1
ATOM 684 N N . GLU A 1 91 ? -5.792 4.499 4.892 1.00 89.50 91 GLU A N 1
ATOM 685 C CA . GLU A 1 91 ? -4.411 4.673 4.432 1.00 89.50 91 GLU A CA 1
ATOM 686 C C . GLU A 1 91 ? -3.946 3.467 3.616 1.00 89.50 91 GLU A C 1
ATOM 688 O O . GLU A 1 91 ? -3.702 3.624 2.425 1.00 89.50 91 GLU A O 1
ATOM 693 N N . ALA A 1 92 ? -4.054 2.247 4.148 1.00 82.69 92 ALA A N 1
ATOM 694 C CA . ALA A 1 92 ? -3.683 1.026 3.425 1.00 82.69 92 ALA A CA 1
ATOM 695 C C . ALA A 1 92 ? -4.434 0.860 2.084 1.00 82.69 92 ALA A C 1
ATOM 697 O O . ALA A 1 92 ? -3.929 0.298 1.108 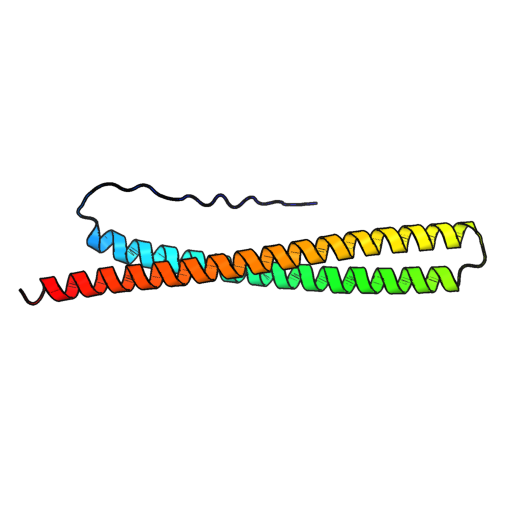1.00 82.69 92 ALA A O 1
ATOM 698 N N . LYS A 1 93 ? -5.674 1.366 1.988 1.00 86.88 93 LYS A N 1
ATOM 699 C CA . LYS A 1 93 ? -6.423 1.413 0.718 1.00 86.88 93 LYS A CA 1
ATOM 700 C C . LYS A 1 93 ? -5.852 2.414 -0.285 1.00 86.88 93 LYS A C 1
ATOM 702 O O . LYS A 1 93 ? -5.953 2.149 -1.486 1.00 86.88 93 LYS A O 1
ATOM 707 N N . LYS A 1 94 ? -5.351 3.564 0.173 1.00 90.56 94 LYS A N 1
ATOM 708 C CA . LYS A 1 94 ? -4.680 4.547 -0.686 1.00 90.56 94 LYS A CA 1
ATOM 709 C C . LYS A 1 94 ? -3.367 3.974 -1.197 1.00 90.56 94 LYS A C 1
ATOM 711 O O . LYS A 1 94 ? -3.202 3.930 -2.410 1.00 90.56 94 LYS A O 1
ATOM 716 N N . ASP A 1 95 ? -2.557 3.399 -0.317 1.00 82.25 95 ASP A N 1
ATOM 717 C CA . ASP A 1 95 ? -1.260 2.815 -0.674 1.00 82.25 95 ASP A CA 1
ATOM 718 C C . ASP A 1 95 ? -1.438 1.685 -1.698 1.00 82.25 95 ASP A C 1
ATOM 720 O O . ASP A 1 95 ? -0.782 1.638 -2.736 1.00 82.25 95 ASP A O 1
ATOM 724 N N . LEU A 1 96 ? -2.450 0.828 -1.509 1.00 84.00 96 LEU A N 1
ATOM 725 C CA . LEU A 1 96 ? -2.794 -0.200 -2.494 1.00 84.00 96 LEU A CA 1
ATOM 726 C C . LEU A 1 96 ? -3.246 0.381 -3.847 1.00 84.00 96 LEU A C 1
ATOM 728 O O . LEU A 1 96 ? -3.100 -0.277 -4.882 1.00 84.00 96 LEU A O 1
ATOM 732 N N . LYS A 1 97 ? -3.875 1.561 -3.862 1.00 87.88 97 LYS A N 1
ATOM 733 C CA . LYS A 1 97 ? -4.289 2.235 -5.100 1.00 87.88 97 LYS A CA 1
ATOM 734 C C . LYS A 1 97 ? -3.079 2.834 -5.819 1.00 87.88 97 LYS A C 1
ATOM 736 O O . LYS A 1 97 ? -3.017 2.706 -7.040 1.00 87.88 97 LYS A O 1
ATOM 741 N N . GLU A 1 98 ? -2.156 3.436 -5.079 1.00 87.06 98 GLU A N 1
ATOM 742 C CA . GLU A 1 98 ? -0.904 4.001 -5.594 1.00 87.06 98 GLU A CA 1
ATOM 743 C C . GLU A 1 98 ? -0.017 2.899 -6.174 1.00 87.06 98 GLU A C 1
ATOM 745 O O . GLU A 1 98 ? 0.208 2.896 -7.380 1.00 87.06 98 GLU A O 1
ATOM 750 N N . ALA A 1 99 ? 0.258 1.833 -5.418 1.00 80.06 99 ALA A N 1
ATOM 751 C CA . ALA A 1 99 ? 1.036 0.692 -5.908 1.00 80.06 99 ALA A CA 1
ATOM 752 C C . ALA A 1 99 ? 0.442 0.045 -7.182 1.00 80.06 99 ALA A C 1
ATOM 754 O O . ALA A 1 99 ? 1.150 -0.474 -8.048 1.00 80.06 99 ALA A O 1
ATOM 755 N N . LYS A 1 100 ? -0.890 0.069 -7.346 1.00 81.88 100 LYS A N 1
ATOM 756 C CA . LYS A 1 100 ? -1.547 -0.378 -8.589 1.00 81.88 100 LYS A CA 1
ATOM 757 C C . LYS A 1 100 ? -1.338 0.585 -9.759 1.00 81.88 100 LYS A C 1
ATOM 759 O O . LYS A 1 100 ? -1.299 0.119 -10.900 1.00 81.88 100 LYS A O 1
ATOM 764 N N . LYS A 1 101 ? -1.292 1.893 -9.500 1.00 88.31 101 LYS A N 1
ATOM 765 C CA . LYS A 1 101 ? -1.007 2.919 -10.509 1.00 88.31 101 LYS A CA 1
ATOM 766 C C . LYS A 1 101 ? 0.434 2.771 -10.988 1.00 88.31 101 LYS A C 1
ATOM 768 O O . LYS A 1 101 ? 0.629 2.613 -12.189 1.00 88.31 101 LYS A O 1
ATOM 773 N N . ASP A 1 102 ? 1.377 2.643 -10.064 1.00 81.56 102 ASP A N 1
ATOM 774 C CA . ASP A 1 102 ? 2.805 2.503 -10.368 1.00 81.56 102 ASP A CA 1
ATOM 775 C C . ASP A 1 102 ? 3.069 1.221 -11.166 1.00 81.56 102 ASP A C 1
ATOM 777 O O . ASP A 1 102 ? 3.710 1.235 -12.213 1.00 81.56 102 ASP A O 1
ATOM 781 N N . ALA A 1 103 ? 2.439 0.105 -10.779 1.00 80.06 103 ALA A N 1
ATOM 782 C CA . ALA A 1 103 ? 2.517 -1.136 -11.549 1.00 80.06 103 ALA A CA 1
ATOM 783 C C . ALA A 1 103 ? 1.946 -1.007 -12.978 1.00 80.06 103 ALA A C 1
ATOM 785 O O . ALA A 1 103 ? 2.361 -1.738 -13.884 1.00 80.06 103 ALA A O 1
ATOM 786 N N . LYS A 1 104 ? 0.957 -0.127 -13.195 1.00 84.56 104 LYS A N 1
ATOM 787 C CA . LYS A 1 104 ? 0.382 0.133 -14.524 1.00 84.56 104 LYS A CA 1
ATOM 788 C C . LYS A 1 104 ? 1.320 0.999 -15.367 1.00 84.56 104 LYS A C 1
ATOM 790 O O . LYS A 1 104 ? 1.450 0.713 -16.557 1.00 84.56 104 LYS A O 1
ATOM 795 N N . GLU A 1 105 ? 1.947 2.002 -14.762 1.00 86.25 105 GLU A N 1
ATOM 796 C CA . GLU A 1 105 ? 2.934 2.887 -15.395 1.00 86.25 105 GLU A CA 1
ATOM 797 C C . GLU A 1 105 ? 4.182 2.096 -15.792 1.00 86.25 105 GLU A C 1
ATOM 799 O O . GLU A 1 105 ? 4.440 1.964 -16.984 1.00 86.25 105 GLU A O 1
ATOM 804 N N . ALA A 1 106 ? 4.790 1.348 -14.867 1.00 79.69 106 ALA A N 1
ATOM 805 C CA . ALA A 1 106 ? 5.929 0.476 -15.166 1.00 79.69 106 ALA A CA 1
ATOM 806 C C . ALA A 1 106 ? 5.635 -0.546 -16.287 1.00 79.69 106 ALA A C 1
ATOM 808 O O . ALA A 1 106 ? 6.498 -0.922 -17.082 1.00 79.69 106 ALA A O 1
ATOM 809 N N . LYS A 1 107 ? 4.382 -1.013 -16.403 1.00 81.44 107 LYS A N 1
ATOM 810 C CA . LYS A 1 107 ? 3.960 -1.893 -17.506 1.00 81.44 107 LYS A CA 1
ATOM 811 C C . LYS A 1 107 ? 3.861 -1.158 -18.848 1.00 81.44 107 LYS A C 1
ATOM 813 O O . LYS A 1 107 ? 4.056 -1.800 -19.882 1.00 81.44 107 LYS A O 1
ATOM 818 N N . LYS A 1 108 ? 3.482 0.121 -18.849 1.00 85.56 108 LYS A N 1
ATOM 819 C CA . LYS A 1 108 ? 3.440 0.975 -20.042 1.00 85.56 108 LYS A CA 1
ATOM 820 C C . LYS A 1 108 ? 4.864 1.270 -20.508 1.00 85.56 108 LYS A C 1
ATOM 822 O O . LYS A 1 108 ? 5.167 0.962 -21.656 1.00 85.56 108 LYS A O 1
ATOM 827 N N . ASP A 1 109 ? 5.744 1.662 -19.597 1.00 81.25 109 ASP A N 1
ATOM 828 C CA . ASP A 1 109 ? 7.146 1.971 -19.899 1.00 81.25 109 ASP A CA 1
ATOM 829 C C . ASP A 1 109 ? 7.873 0.730 -20.435 1.00 81.25 109 ASP A C 1
ATOM 831 O O . ASP A 1 109 ? 8.516 0.757 -21.480 1.00 81.25 109 ASP A O 1
ATOM 835 N N . ALA A 1 110 ? 7.640 -0.439 -19.824 1.00 78.31 110 ALA A N 1
ATOM 836 C CA . ALA A 1 110 ? 8.182 -1.702 -20.325 1.00 78.31 110 ALA A CA 1
ATOM 837 C C . ALA A 1 110 ? 7.661 -2.104 -21.721 1.00 78.31 110 ALA A C 1
ATOM 839 O O . ALA A 1 110 ? 8.279 -2.943 -22.383 1.00 78.31 110 ALA A O 1
ATOM 840 N N . LYS A 1 111 ? 6.495 -1.603 -22.156 1.00 82.25 111 LYS A N 1
ATOM 841 C CA . LYS A 1 111 ? 5.988 -1.817 -23.522 1.00 82.25 111 LYS A CA 1
ATOM 842 C C . LYS A 1 111 ? 6.618 -0.839 -24.504 1.00 82.25 111 LYS A C 1
ATOM 844 O O . LYS A 1 111 ? 6.955 -1.275 -25.600 1.00 82.25 111 LYS A O 1
ATOM 849 N N . GLU A 1 112 ? 6.758 0.423 -24.114 1.00 84.31 112 GLU A N 1
ATOM 850 C CA . GLU A 1 112 ? 7.400 1.469 -24.916 1.00 84.31 112 GLU A CA 1
ATOM 851 C C . GLU A 1 112 ? 8.862 1.096 -25.181 1.00 84.31 112 GLU A C 1
ATOM 853 O O . GLU A 1 112 ? 9.204 0.826 -26.327 1.00 84.31 112 GLU A O 1
ATOM 858 N N . ALA A 1 113 ? 9.640 0.795 -24.138 1.00 77.75 113 ALA A N 1
ATOM 859 C CA . ALA A 1 113 ? 11.029 0.347 -24.276 1.00 77.75 113 ALA A CA 1
ATOM 860 C C . ALA A 1 113 ? 11.194 -0.915 -25.153 1.00 77.75 113 ALA A C 1
ATOM 862 O O . ALA A 1 113 ? 12.188 -1.098 -25.856 1.00 77.75 113 ALA A O 1
ATOM 863 N N . LYS A 1 114 ? 10.210 -1.827 -25.146 1.00 79.31 114 LYS A N 1
ATOM 864 C CA . LYS A 1 114 ? 10.208 -2.994 -26.048 1.00 79.31 114 LYS A CA 1
ATOM 865 C C . LYS A 1 114 ? 9.953 -2.620 -27.502 1.00 79.31 114 LYS A C 1
ATOM 867 O O . LYS A 1 114 ? 10.487 -3.294 -28.382 1.00 79.31 114 LYS A O 1
ATOM 872 N N . LYS A 1 115 ? 9.085 -1.639 -27.741 1.00 83.25 115 LYS A N 1
ATOM 873 C CA . LYS A 1 115 ? 8.796 -1.134 -29.078 1.00 83.25 115 LYS A CA 1
ATOM 874 C C . LYS A 1 115 ? 10.034 -0.429 -29.626 1.00 83.25 115 LYS A C 1
ATOM 876 O O . LYS A 1 115 ? 10.498 -0.819 -30.688 1.00 83.25 115 LYS A O 1
ATOM 881 N N . ASP A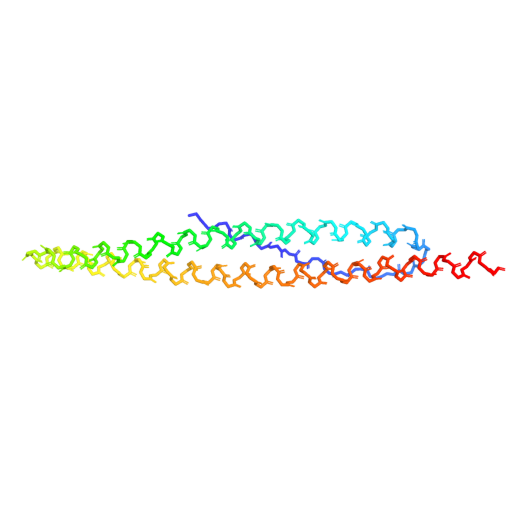 1 116 ? 10.642 0.451 -28.839 1.00 80.75 116 ASP A N 1
ATOM 882 C CA . ASP A 1 116 ? 11.842 1.194 -29.234 1.00 80.75 116 ASP A CA 1
ATOM 883 C C . ASP A 1 116 ? 13.010 0.245 -29.537 1.00 80.75 116 ASP A C 1
ATOM 885 O O . ASP A 1 116 ? 13.670 0.351 -30.569 1.00 80.75 116 ASP A O 1
ATOM 889 N N . ALA A 1 117 ? 13.196 -0.795 -28.713 1.00 79.44 117 ALA A N 1
ATOM 890 C CA . ALA A 1 117 ? 14.192 -1.834 -28.976 1.00 79.44 117 ALA A CA 1
ATOM 891 C C . ALA A 1 117 ? 13.922 -2.639 -30.263 1.00 79.44 117 ALA A C 1
ATOM 893 O O . ALA A 1 117 ? 14.866 -3.156 -30.868 1.00 79.44 117 ALA A O 1
ATOM 894 N N . LYS A 1 118 ? 12.653 -2.802 -30.661 1.00 80.94 118 LYS A N 1
ATOM 895 C CA . LYS A 1 118 ? 12.278 -3.469 -31.913 1.00 80.94 118 LYS A CA 1
ATOM 896 C C . LYS A 1 118 ? 12.538 -2.547 -33.103 1.00 80.94 118 LYS A C 1
ATOM 898 O O . LYS A 1 118 ? 13.230 -2.962 -34.025 1.00 80.94 118 LYS A O 1
ATOM 903 N N . ASP A 1 119 ? 12.069 -1.307 -33.033 1.00 82.56 119 ASP A N 1
ATOM 904 C CA . ASP A 1 119 ? 12.219 -0.310 -34.093 1.00 82.56 119 ASP A CA 1
ATOM 905 C C . ASP A 1 119 ? 13.715 -0.040 -34.373 1.00 82.56 119 ASP A C 1
ATOM 907 O O . ASP A 1 119 ? 14.152 -0.051 -35.525 1.00 82.56 119 ASP A O 1
ATOM 911 N N . ALA A 1 120 ? 14.549 0.047 -33.328 1.00 78.06 120 ALA A N 1
ATOM 912 C CA . ALA A 1 120 ? 16.005 0.157 -33.461 1.00 78.06 120 ALA A CA 1
ATOM 913 C C . ALA A 1 120 ? 16.657 -1.081 -34.112 1.00 78.06 120 ALA A C 1
ATOM 915 O O . ALA A 1 120 ? 17.676 -0.972 -34.802 1.00 78.06 120 ALA A O 1
ATOM 916 N N . LYS A 1 121 ? 16.096 -2.279 -33.896 1.00 76.06 121 LYS A N 1
ATOM 917 C CA . LYS A 1 121 ? 16.585 -3.519 -34.515 1.00 76.06 121 LYS A CA 1
ATOM 918 C C . LYS A 1 121 ? 16.202 -3.590 -35.993 1.00 76.06 121 LYS A C 1
ATOM 920 O O . LYS A 1 121 ? 17.047 -3.967 -36.803 1.00 76.06 121 LYS A O 1
ATOM 925 N N . ASP A 1 122 ? 14.969 -3.228 -36.328 1.00 79.25 122 ASP A N 1
ATOM 926 C CA . ASP A 1 122 ? 14.440 -3.280 -37.692 1.00 79.25 122 ASP A CA 1
ATOM 927 C C . ASP A 1 122 ? 15.166 -2.253 -38.589 1.00 79.25 122 ASP A C 1
ATOM 929 O O . ASP A 1 122 ? 15.667 -2.616 -39.655 1.00 79.25 122 ASP A O 1
ATOM 933 N N . ALA A 1 123 ? 15.422 -1.038 -38.083 1.00 72.12 123 ALA A N 1
ATOM 934 C CA . ALA A 1 123 ? 16.239 -0.024 -38.764 1.00 72.12 123 ALA A CA 1
ATOM 935 C C . ALA A 1 123 ? 17.696 -0.466 -39.034 1.00 72.12 123 ALA A C 1
ATOM 937 O O . ALA A 1 123 ? 18.359 0.043 -39.944 1.00 72.12 123 ALA A O 1
ATOM 938 N N . LYS A 1 124 ? 18.225 -1.417 -38.250 1.00 64.62 124 LYS A N 1
ATOM 939 C CA . LYS A 1 124 ? 19.553 -2.015 -38.467 1.00 64.62 124 LYS A CA 1
ATOM 940 C C . LYS A 1 124 ? 19.532 -3.121 -39.531 1.00 64.62 124 LYS A C 1
ATOM 942 O O . LYS A 1 124 ? 20.568 -3.363 -40.149 1.00 64.62 124 LYS A O 1
ATOM 947 N N . GLY A 1 125 ? 18.394 -3.792 -39.722 1.00 61.47 125 GLY A N 1
ATOM 948 C CA . GLY A 1 125 ? 18.193 -4.807 -40.760 1.00 61.47 125 GLY A CA 1
ATOM 949 C C . GLY A 1 125 ? 18.141 -4.186 -42.154 1.00 61.47 125 GLY A C 1
ATOM 950 O O . GLY A 1 125 ? 18.941 -4.549 -43.007 1.00 61.47 125 GLY A O 1
ATOM 951 N N . GLU A 1 126 ? 17.316 -3.152 -42.341 1.00 58.59 126 GLU A N 1
ATOM 952 C CA . GLU A 1 126 ? 17.133 -2.489 -43.646 1.00 58.59 126 GLU A CA 1
ATOM 953 C C . GLU A 1 126 ? 18.406 -1.843 -44.221 1.00 58.59 126 GLU A C 1
ATOM 955 O O . GLU A 1 126 ? 18.522 -1.677 -45.432 1.00 58.59 126 GLU A O 1
ATOM 960 N N . LYS A 1 127 ? 19.384 -1.480 -43.381 1.00 53.34 127 LYS A N 1
ATOM 961 C CA . LYS A 1 127 ? 20.676 -0.927 -43.833 1.00 53.34 127 LYS A CA 1
ATOM 962 C C . LYS A 1 127 ? 21.746 -1.979 -44.130 1.00 53.34 127 LYS A C 1
ATOM 964 O O . LYS A 1 127 ? 22.802 -1.612 -44.627 1.00 53.34 127 LYS A O 1
ATOM 969 N N . LYS A 1 128 ? 21.528 -3.251 -43.778 1.00 54.75 128 LYS A N 1
ATOM 970 C CA . LYS A 1 128 ? 22.441 -4.350 -44.139 1.00 54.75 128 LYS A CA 1
ATOM 971 C C . LYS A 1 128 ? 22.132 -4.946 -45.510 1.00 54.75 128 LYS A C 1
ATOM 973 O O . LYS A 1 128 ? 23.024 -5.540 -46.104 1.00 54.75 128 LYS A O 1
ATOM 978 N N . ASP A 1 129 ? 20.901 -4.772 -45.977 1.00 50.16 129 ASP A N 1
ATOM 979 C CA . ASP A 1 129 ? 20.407 -5.311 -47.245 1.00 50.16 129 ASP A CA 1
ATOM 980 C C . ASP A 1 129 ? 20.499 -4.292 -48.404 1.00 50.16 129 ASP A C 1
ATOM 982 O O . ASP A 1 129 ? 19.895 -4.490 -49.457 1.00 50.16 129 ASP A O 1
ATOM 986 N N . LYS A 1 130 ? 21.249 -3.196 -48.219 1.00 46.72 130 LYS A N 1
ATOM 987 C CA . LYS A 1 130 ? 21.463 -2.117 -49.193 1.00 46.72 130 LYS A CA 1
ATOM 988 C C . LYS A 1 130 ? 22.950 -1.821 -49.336 1.00 46.72 130 LYS A C 1
ATOM 990 O O . LYS A 1 130 ? 23.370 -1.555 -50.481 1.00 46.72 130 LYS A O 1
#

pLDDT: mean 76.98, std 18.5, range [30.12, 96.62]